Protein AF-A0A8H6SD64-F1 (afdb_monomer_lite)

Secondary structure (DSSP, 8-state):
--TTHHHHHHHHHHHHHHHHHHHHHHHHHHHHHHHHHHHHHHHHHS--------PPTT--SS-----PPP--------SSS-SS-TTHHHHHHHTSGGGGEEEETTTTEEEE-HHHHHHHHHHHHHHHHHHHHTT--TTHHHHHHHHHHHHHHHHHHHHHHHTT-

Radius of gyration: 31.22 Å; chains: 1; bounding box: 67×94×55 Å

Foldseek 3Di:
DPPPPVVVVVVVVVVVVVVVVVVVVVVVVVVVVVVVVVVVVCCVVCVPDPPPPPDDVPDDPDPCPDDDDDDDDDDDDDPACDLDDPCNVVRLVVQCPVLQWAFDDPVRDTDHDLSSLLSVLVNLLSVVVVVVVVVHCPSVVVNVVSVVSCVVPVVVVVVVVVPPD

Structure (mmCIF, N/CA/C/O backbone):
data_AF-A0A8H6SD64-F1
#
_entry.id   AF-A0A8H6SD64-F1
#
loop_
_atom_site.group_PDB
_atom_site.id
_atom_site.type_symbol
_atom_site.label_atom_id
_atom_site.label_alt_id
_atom_site.label_comp_id
_atom_site.label_asym_id
_atom_site.label_entity_id
_atom_site.label_seq_id
_atom_site.pdbx_PDB_ins_code
_atom_site.Cartn_x
_atom_site.Cartn_y
_atom_site.Cartn_z
_atom_site.occupancy
_atom_site.B_iso_or_equiv
_atom_site.auth_seq_id
_atom_site.auth_comp_id
_atom_site.auth_asym_id
_atom_site.auth_atom_id
_atom_site.pdbx_PDB_model_num
ATOM 1 N N . MET A 1 1 ? 40.231 67.569 25.739 1.00 47.50 1 MET A N 1
ATOM 2 C CA . MET A 1 1 ? 40.214 66.103 25.949 1.00 47.50 1 MET A CA 1
ATOM 3 C C . MET A 1 1 ? 38.800 65.666 26.358 1.00 47.50 1 MET A C 1
ATOM 5 O O . MET A 1 1 ? 38.500 65.758 27.538 1.00 47.50 1 MET A O 1
ATOM 9 N N . PRO A 1 2 ? 37.907 65.263 25.429 1.00 52.72 2 PRO A N 1
ATOM 10 C CA . PRO A 1 2 ? 36.519 64.890 25.757 1.00 52.72 2 PRO A CA 1
ATOM 11 C C . PRO A 1 2 ? 36.220 63.371 25.746 1.00 52.72 2 PRO A C 1
ATOM 13 O O . PRO A 1 2 ? 35.087 62.968 25.962 1.00 52.72 2 PRO A O 1
ATOM 16 N N . ALA A 1 3 ? 37.211 62.498 25.531 1.00 54.84 3 ALA A N 1
ATOM 17 C CA . ALA A 1 3 ? 36.974 61.083 25.200 1.00 54.84 3 ALA A CA 1
ATOM 18 C C . ALA A 1 3 ? 36.626 60.130 26.375 1.00 54.84 3 ALA A C 1
ATOM 20 O O . ALA A 1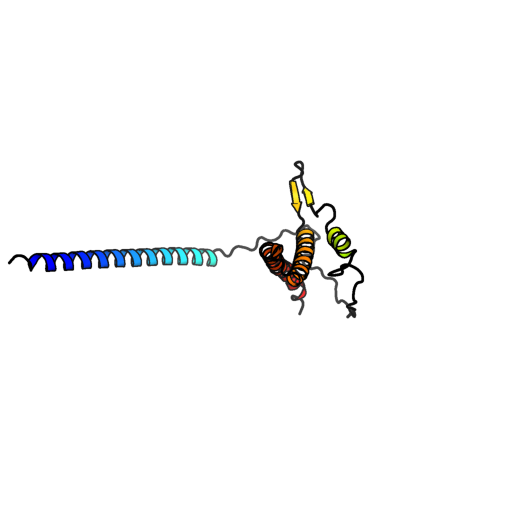 3 ? 36.415 58.940 26.136 1.00 54.84 3 ALA A O 1
ATOM 21 N N . SER A 1 4 ? 36.592 60.587 27.636 1.00 55.34 4 SER A N 1
ATOM 22 C CA . SER A 1 4 ? 36.390 59.695 28.799 1.00 55.34 4 SER A CA 1
ATOM 23 C C . SER A 1 4 ? 34.939 59.585 29.285 1.00 55.34 4 SER A C 1
ATOM 25 O O . SER A 1 4 ? 34.584 58.575 29.891 1.00 55.34 4 SER A O 1
ATOM 27 N N . VAL A 1 5 ? 34.080 60.568 28.997 1.00 56.81 5 VAL A N 1
ATOM 28 C CA . VAL A 1 5 ? 32.695 60.603 29.509 1.00 56.81 5 VAL A CA 1
ATOM 29 C C . VAL A 1 5 ? 31.759 59.695 28.697 1.00 56.81 5 VAL A C 1
ATOM 31 O O . VAL A 1 5 ? 30.884 59.039 29.266 1.00 56.81 5 VAL A O 1
ATOM 34 N N . ASP A 1 6 ? 31.993 59.556 27.390 1.00 54.38 6 ASP A N 1
ATOM 35 C CA . ASP A 1 6 ? 31.153 58.728 26.512 1.00 54.38 6 ASP A CA 1
ATOM 36 C C . ASP A 1 6 ? 31.301 57.222 26.780 1.00 54.38 6 ASP A C 1
ATOM 38 O O . ASP A 1 6 ? 30.342 56.456 26.654 1.00 54.38 6 ASP A O 1
ATOM 42 N N . ARG A 1 7 ? 32.482 56.785 27.240 1.00 54.72 7 ARG A N 1
ATOM 43 C CA . ARG A 1 7 ? 32.776 55.363 27.479 1.00 54.72 7 ARG A CA 1
ATOM 44 C C . ARG A 1 7 ? 32.008 54.797 28.686 1.00 54.72 7 ARG A C 1
ATOM 46 O O . ARG A 1 7 ? 31.555 53.656 28.638 1.00 54.72 7 ARG A O 1
ATOM 53 N N . VAL A 1 8 ? 31.777 55.608 29.724 1.00 55.88 8 VAL A N 1
ATOM 54 C CA . VAL A 1 8 ? 30.999 55.215 30.920 1.00 55.88 8 VAL A CA 1
ATOM 55 C C . VAL A 1 8 ? 29.496 55.156 30.616 1.00 55.88 8 VAL A C 1
ATOM 57 O O . VAL A 1 8 ? 28.781 54.277 31.105 1.00 55.88 8 VAL A O 1
ATOM 60 N N . ARG A 1 9 ? 28.997 56.049 29.750 1.00 53.31 9 ARG A N 1
ATOM 61 C CA . ARG A 1 9 ? 27.576 56.092 29.378 1.00 53.31 9 ARG A CA 1
ATOM 62 C C . ARG A 1 9 ? 27.169 54.901 28.497 1.00 53.31 9 ARG A C 1
ATOM 64 O O . ARG A 1 9 ? 26.084 54.363 28.707 1.00 53.31 9 ARG A O 1
ATOM 71 N N . LEU A 1 10 ? 28.055 54.418 27.619 1.00 53.81 10 LEU A N 1
ATOM 72 C CA . LEU A 1 10 ? 27.849 53.217 26.786 1.00 53.81 10 LEU A CA 1
ATOM 73 C C . LEU A 1 10 ? 27.855 51.891 27.580 1.00 53.81 10 LEU A C 1
ATOM 75 O O . LEU A 1 10 ? 27.117 50.964 27.241 1.00 53.81 10 LEU A O 1
ATOM 79 N N . GLN A 1 11 ? 28.639 51.786 28.660 1.00 54.97 11 GLN A N 1
ATOM 80 C CA . GLN A 1 11 ? 28.662 50.578 29.504 1.00 54.97 11 GLN A CA 1
ATOM 81 C C . GLN A 1 11 ? 27.399 50.425 30.371 1.00 54.97 11 GLN A C 1
ATOM 83 O O . GLN A 1 11 ? 26.927 49.312 30.591 1.00 54.97 11 GLN A O 1
ATOM 88 N N . SER A 1 12 ? 26.800 51.529 30.832 1.00 55.88 12 SER A N 1
ATOM 89 C CA . SER A 1 12 ? 25.576 51.469 31.652 1.00 55.88 12 SER A CA 1
ATOM 90 C C . SER A 1 12 ? 24.300 51.182 30.849 1.00 55.88 12 SER A C 1
ATOM 92 O O . SER A 1 12 ? 23.362 50.583 31.375 1.00 55.88 12 SER A O 1
ATOM 94 N N . THR A 1 13 ? 24.249 51.577 29.575 1.00 56.44 13 THR A N 1
ATOM 95 C CA . THR A 1 13 ? 23.102 51.318 28.695 1.00 56.44 13 THR A CA 1
ATOM 96 C C . THR A 1 13 ? 23.093 49.869 28.216 1.00 56.44 13 THR A C 1
ATOM 98 O O . THR A 1 13 ? 22.069 49.203 28.334 1.00 56.44 13 THR A O 1
ATOM 101 N N . THR A 1 14 ? 24.236 49.332 27.784 1.00 57.72 14 THR A N 1
ATOM 102 C CA . THR A 1 14 ? 24.376 47.926 27.356 1.00 57.72 14 THR A CA 1
ATOM 103 C C . THR A 1 14 ? 24.046 46.925 28.469 1.00 57.72 14 THR A C 1
ATOM 105 O O . THR A 1 14 ? 23.301 45.976 28.230 1.00 57.72 14 THR A O 1
ATOM 108 N N . ALA A 1 15 ? 24.481 47.176 29.709 1.00 57.41 15 ALA A N 1
ATOM 109 C CA . ALA A 1 15 ? 24.131 46.342 30.864 1.00 57.41 15 ALA A CA 1
ATOM 110 C C . ALA A 1 15 ? 22.620 46.345 31.185 1.00 57.41 15 ALA A C 1
ATOM 112 O O . ALA A 1 15 ? 22.059 45.319 31.570 1.00 57.41 15 ALA A O 1
ATOM 113 N N . ARG A 1 16 ? 21.931 47.478 30.983 1.00 58.62 16 ARG A N 1
ATOM 114 C CA . ARG A 1 16 ? 20.470 47.578 31.160 1.00 58.62 16 ARG A CA 1
ATOM 115 C C . ARG A 1 16 ? 19.696 46.827 30.071 1.00 58.62 16 ARG A C 1
ATOM 117 O O . ARG A 1 16 ? 18.690 46.197 30.385 1.00 58.62 16 ARG A O 1
ATOM 124 N N . PHE A 1 17 ? 20.178 46.831 28.826 1.00 58.16 17 PHE A N 1
ATOM 125 C CA . PHE A 1 17 ? 19.566 46.068 27.729 1.00 58.16 17 PHE A CA 1
ATOM 126 C C . PHE A 1 17 ? 19.735 44.552 27.894 1.00 58.16 17 PHE A C 1
ATOM 128 O O . PHE A 1 17 ? 18.777 43.809 27.685 1.00 58.16 17 PHE A O 1
ATOM 135 N N . ILE A 1 18 ? 20.912 44.091 28.329 1.00 60.50 18 ILE A N 1
ATOM 136 C CA . ILE A 1 18 ? 21.174 42.663 28.575 1.00 60.50 18 ILE A CA 1
ATOM 137 C C . ILE A 1 18 ? 20.299 42.147 29.727 1.00 60.50 18 ILE A C 1
ATOM 139 O O . ILE A 1 18 ? 19.640 41.121 29.579 1.00 60.50 18 ILE A O 1
ATOM 143 N N . ASN A 1 19 ? 20.197 42.893 30.833 1.00 60.22 19 ASN A N 1
ATOM 144 C CA . ASN A 1 19 ? 19.330 42.518 31.955 1.00 60.22 19 ASN A CA 1
ATOM 145 C C . ASN A 1 19 ? 17.839 42.501 31.572 1.00 60.22 19 ASN A C 1
ATOM 147 O O . ASN A 1 19 ? 17.109 41.617 32.012 1.00 60.22 19 ASN A O 1
ATOM 151 N N . GLY A 1 20 ? 17.386 43.427 30.718 1.00 63.09 20 GLY A N 1
ATOM 152 C CA . GLY A 1 20 ? 16.010 43.434 30.211 1.00 63.09 20 GLY A CA 1
ATOM 153 C C . GLY A 1 20 ? 15.684 42.232 29.316 1.00 63.09 20 GLY A C 1
ATOM 154 O O . GLY A 1 20 ? 14.626 41.622 29.463 1.00 63.09 20 GLY A O 1
ATOM 155 N N . PHE A 1 21 ? 16.606 41.845 28.429 1.00 67.62 21 PHE A N 1
ATOM 156 C CA . PHE A 1 21 ? 16.430 40.687 27.548 1.00 67.62 21 PHE A CA 1
ATOM 157 C C . PHE A 1 21 ? 16.426 39.363 28.325 1.00 67.62 21 PHE A C 1
ATOM 159 O O . PHE A 1 21 ? 15.592 38.496 28.070 1.00 67.62 21 PHE A O 1
ATOM 166 N N . VAL A 1 22 ? 17.312 39.235 29.317 1.00 69.62 22 VAL A N 1
ATOM 167 C CA . VAL A 1 22 ? 17.401 38.055 30.188 1.00 69.62 22 VAL A CA 1
ATOM 168 C C . VAL A 1 22 ? 16.139 37.901 31.047 1.00 69.62 22 VAL A C 1
ATOM 170 O O . VAL A 1 22 ? 15.585 36.810 31.130 1.00 69.62 22 VAL A O 1
ATOM 173 N N . LEU A 1 23 ? 15.610 38.982 31.627 1.00 73.62 23 LEU A N 1
ATOM 174 C CA . LEU A 1 23 ? 14.354 38.923 32.390 1.00 73.62 23 LEU A CA 1
ATOM 175 C C . LEU A 1 23 ? 13.150 38.538 31.513 1.00 73.62 23 LEU A C 1
ATOM 177 O O . LEU A 1 23 ? 12.278 37.791 31.956 1.00 73.62 23 LEU A O 1
ATOM 181 N N . CYS A 1 24 ? 13.114 39.002 30.262 1.00 77.81 24 CYS A N 1
ATOM 182 C CA . CYS A 1 24 ? 12.043 38.674 29.323 1.00 77.81 24 CYS A CA 1
ATOM 183 C C . CYS A 1 24 ? 12.085 37.201 28.881 1.00 77.81 24 CYS A C 1
ATOM 185 O O . CYS A 1 24 ? 11.047 36.538 28.849 1.00 77.81 24 CYS A O 1
ATOM 187 N N . SER A 1 25 ? 13.276 36.659 28.608 1.00 79.50 25 SER A N 1
ATOM 188 C CA . SER A 1 25 ? 13.432 35.253 28.225 1.00 79.50 25 SER A CA 1
ATOM 189 C C . SER A 1 25 ? 13.107 34.300 29.378 1.00 79.50 25 SER A C 1
ATOM 191 O O . SER A 1 25 ? 12.382 33.327 29.166 1.00 79.50 25 SER A O 1
ATOM 193 N N . PHE A 1 26 ? 13.535 34.609 30.608 1.00 84.25 26 PHE A N 1
ATOM 194 C CA . PHE A 1 26 ? 13.129 33.845 31.793 1.00 84.25 26 PHE A CA 1
ATOM 195 C C . PHE A 1 26 ? 11.614 33.909 32.022 1.00 84.25 26 PHE A C 1
ATOM 197 O O . PHE A 1 26 ? 11.001 32.880 32.306 1.00 84.25 26 PHE A O 1
ATOM 204 N N . GLY A 1 27 ? 10.992 35.076 31.824 1.00 86.69 27 GLY A N 1
ATOM 205 C CA . GLY A 1 27 ? 9.536 35.222 31.888 1.00 86.69 27 GLY A CA 1
ATOM 206 C C . GLY A 1 27 ? 8.807 34.323 30.885 1.00 86.69 27 GLY A C 1
ATOM 207 O O . GLY A 1 27 ? 7.871 33.616 31.256 1.00 86.69 27 GLY A O 1
ATOM 208 N N . LEU A 1 28 ? 9.271 34.279 29.633 1.00 88.56 28 LEU A N 1
ATOM 209 C CA . LEU A 1 28 ? 8.676 33.444 28.586 1.00 88.56 28 LEU A CA 1
ATOM 210 C C . LEU A 1 28 ? 8.823 31.943 28.881 1.00 88.56 28 LEU A C 1
ATOM 212 O O . LEU A 1 28 ? 7.861 31.193 28.729 1.00 88.56 28 LEU A O 1
ATOM 216 N N . VAL A 1 29 ? 9.991 31.499 29.357 1.00 90.50 29 VAL A N 1
ATOM 217 C CA . VAL A 1 29 ? 10.219 30.090 29.725 1.00 90.50 29 VAL A CA 1
ATOM 218 C C . VAL A 1 29 ? 9.313 29.662 30.883 1.00 90.50 29 VAL A C 1
ATOM 220 O O . VAL A 1 29 ? 8.738 28.575 30.833 1.00 90.50 29 VAL A O 1
ATOM 223 N N . ILE A 1 30 ? 9.124 30.521 31.890 1.00 91.69 30 ILE A N 1
ATOM 224 C CA . ILE A 1 30 ? 8.221 30.241 33.016 1.00 91.69 30 ILE A CA 1
ATOM 225 C C . ILE A 1 30 ? 6.773 30.123 32.528 1.00 91.69 30 ILE A C 1
ATOM 227 O O . ILE A 1 30 ? 6.087 29.167 32.885 1.00 91.69 30 ILE A O 1
ATOM 231 N N . VAL A 1 31 ? 6.312 31.034 31.665 1.00 93.06 31 VAL A N 1
ATOM 232 C CA . VAL A 1 31 ? 4.952 30.978 31.102 1.00 93.06 31 VAL A CA 1
ATOM 233 C C . VAL A 1 31 ? 4.736 29.691 30.303 1.00 93.06 31 VAL A C 1
ATOM 235 O O . VAL A 1 31 ? 3.734 29.007 30.506 1.00 93.06 31 VAL A O 1
ATOM 238 N N . LEU A 1 32 ? 5.687 29.307 29.447 1.00 93.94 32 LEU A N 1
ATOM 239 C CA . LEU A 1 32 ? 5.598 28.061 28.682 1.00 93.94 32 LEU A CA 1
ATOM 240 C C . LEU A 1 32 ? 5.603 26.820 29.589 1.00 93.94 32 LEU A C 1
ATOM 242 O O . LEU A 1 32 ? 4.843 25.884 29.342 1.00 93.94 32 LEU A O 1
ATOM 246 N N . ALA A 1 33 ? 6.390 26.819 30.668 1.00 93.38 33 ALA A N 1
ATOM 247 C CA . ALA A 1 33 ? 6.407 25.727 31.642 1.00 93.38 33 ALA A CA 1
ATOM 248 C C . ALA A 1 33 ? 5.069 25.592 32.395 1.00 93.38 33 ALA A C 1
ATOM 250 O O . ALA A 1 33 ? 4.597 24.475 32.626 1.00 93.38 33 ALA A O 1
ATOM 251 N N . LEU A 1 34 ? 4.417 26.711 32.728 1.00 94.19 34 LEU A N 1
ATOM 252 C CA . LEU A 1 34 ? 3.086 26.720 33.348 1.00 94.19 34 LEU A CA 1
ATOM 253 C C . LEU A 1 34 ? 1.997 26.229 32.378 1.00 94.19 34 LEU A C 1
ATOM 255 O O . LEU A 1 34 ? 1.128 25.439 32.750 1.00 94.19 34 LEU A O 1
ATOM 259 N N . ILE A 1 35 ? 2.068 26.623 31.106 1.00 93.81 35 ILE A N 1
ATOM 260 C CA . ILE A 1 35 ? 1.150 26.122 30.070 1.00 93.81 35 ILE A CA 1
ATOM 261 C C . ILE A 1 35 ? 1.343 24.612 29.875 1.00 93.81 35 ILE A C 1
ATOM 263 O O . ILE A 1 35 ? 0.379 23.852 29.841 1.00 93.81 35 ILE A O 1
ATOM 267 N N . GLN A 1 36 ? 2.586 24.137 29.810 1.00 89.44 36 GLN A N 1
ATOM 268 C CA . GLN A 1 36 ? 2.843 22.714 29.606 1.00 89.44 36 GLN A CA 1
ATOM 269 C C . GLN A 1 36 ? 2.409 21.866 30.810 1.00 89.44 36 GLN A C 1
ATOM 271 O O . GLN A 1 36 ? 1.854 20.781 30.631 1.00 89.44 36 GLN A O 1
ATOM 276 N N . THR A 1 37 ? 2.624 22.352 32.035 1.00 92.25 37 THR A N 1
ATOM 277 C CA . THR A 1 37 ? 2.178 21.654 33.251 1.00 92.25 37 THR A CA 1
ATOM 278 C C . THR A 1 37 ? 0.658 21.611 33.359 1.00 92.25 37 THR A C 1
ATOM 280 O O . THR A 1 37 ? 0.126 20.554 33.685 1.00 92.25 37 THR A O 1
ATOM 283 N N . THR A 1 38 ? -0.057 22.684 33.007 1.00 88.44 38 THR A N 1
ATOM 284 C CA . THR A 1 38 ? -1.533 22.684 32.982 1.00 88.44 38 THR A CA 1
ATOM 285 C C . THR A 1 38 ? -2.102 21.745 31.918 1.00 88.44 38 THR A C 1
ATOM 287 O O . THR A 1 38 ? -3.018 20.982 32.218 1.00 88.44 38 THR A O 1
ATOM 290 N N . ILE A 1 39 ? -1.522 21.706 30.712 1.00 88.19 39 ILE A N 1
ATOM 291 C CA . ILE A 1 39 ? -1.910 20.744 29.665 1.00 88.19 39 ILE A CA 1
ATOM 292 C C . ILE A 1 39 ? -1.669 19.303 30.130 1.00 88.19 39 ILE A C 1
ATOM 294 O O . ILE A 1 39 ? -2.531 18.440 29.960 1.00 88.19 39 ILE A O 1
ATOM 298 N N . ASN A 1 40 ? -0.508 19.031 30.730 1.00 87.62 40 ASN A N 1
ATOM 299 C CA . ASN A 1 40 ? -0.176 17.698 31.226 1.00 87.62 40 ASN A CA 1
ATOM 300 C C . ASN A 1 40 ? -1.110 17.283 32.369 1.00 87.62 40 ASN A C 1
ATOM 302 O O . ASN A 1 40 ? -1.635 16.174 32.346 1.00 87.62 40 ASN A O 1
ATOM 306 N N . LEU A 1 41 ? -1.372 18.175 33.328 1.00 88.56 41 LEU A N 1
ATOM 307 C CA . LEU A 1 41 ? -2.294 17.916 34.432 1.00 88.56 41 LEU A CA 1
ATOM 308 C C . LEU A 1 41 ? -3.723 17.689 33.925 1.00 88.56 41 LEU A C 1
ATOM 310 O O . LEU A 1 41 ? -4.388 16.770 34.389 1.00 88.56 41 LEU A O 1
ATOM 314 N N . GLY A 1 42 ? -4.167 18.443 32.917 1.00 85.75 42 GLY A N 1
ATOM 315 C CA . GLY A 1 42 ? -5.451 18.218 32.251 1.00 85.75 42 GLY A CA 1
ATOM 316 C C . GLY A 1 42 ? -5.559 16.822 31.632 1.00 85.75 42 GLY A C 1
ATOM 317 O O . GLY A 1 42 ? -6.595 16.182 31.765 1.00 85.75 42 GLY A O 1
ATOM 318 N N . ARG A 1 43 ? -4.478 16.303 31.036 1.00 84.19 43 ARG A N 1
ATOM 319 C CA . ARG A 1 43 ? -4.428 14.920 30.522 1.00 84.19 43 ARG A CA 1
ATOM 320 C C . ARG A 1 43 ? -4.435 13.864 31.630 1.00 84.19 43 ARG A C 1
ATOM 322 O O . ARG A 1 43 ? -4.992 12.793 31.419 1.00 84.19 43 ARG A O 1
ATOM 329 N N . TYR A 1 44 ? -3.832 14.151 32.787 1.00 83.31 44 TYR A N 1
ATOM 330 C CA . TYR A 1 44 ? -3.860 13.251 33.948 1.00 83.31 44 TYR A CA 1
ATOM 331 C C . TYR A 1 44 ? -5.230 13.218 34.634 1.00 83.31 44 TYR A C 1
ATOM 333 O O . TYR A 1 44 ? -5.676 12.152 35.045 1.00 83.31 44 TYR A O 1
ATOM 341 N N . LEU A 1 45 ? -5.891 14.372 34.763 1.00 84.12 45 LEU A N 1
ATOM 342 C CA . LEU A 1 45 ? -7.196 14.492 35.422 1.00 84.12 45 LEU A CA 1
ATOM 343 C C . LEU A 1 45 ? -8.356 14.076 34.510 1.00 84.12 45 LEU A C 1
ATOM 345 O O . LEU A 1 45 ? -9.352 13.536 34.984 1.00 84.12 45 LEU A O 1
ATOM 349 N N . HIS A 1 46 ? -8.216 14.298 33.203 1.00 75.25 46 HIS A N 1
ATOM 350 C CA . HIS A 1 46 ? -9.152 13.849 32.181 1.00 75.25 46 HIS A CA 1
ATOM 351 C C . HIS A 1 46 ? -8.434 12.913 31.209 1.00 75.25 46 HIS A C 1
ATOM 353 O O . HIS A 1 46 ? -8.129 13.314 30.079 1.00 75.25 46 HIS A O 1
ATOM 359 N N . PRO A 1 47 ? -8.154 11.660 31.619 1.00 74.00 47 PRO A N 1
ATOM 360 C CA . PRO A 1 47 ? -7.784 10.648 30.648 1.00 74.00 47 PRO A CA 1
ATOM 361 C C . PRO A 1 47 ? -8.904 10.597 29.609 1.00 74.00 47 PRO A C 1
ATOM 363 O O . PRO A 1 47 ? -10.082 10.528 29.969 1.00 74.00 47 PRO A O 1
ATOM 366 N N . ALA A 1 48 ? -8.548 10.690 28.325 1.00 69.31 48 ALA A N 1
ATOM 367 C CA . ALA A 1 48 ? -9.507 10.486 27.253 1.00 69.31 48 ALA A CA 1
ATOM 368 C C . ALA A 1 48 ? -10.158 9.126 27.502 1.00 69.31 48 ALA A C 1
ATOM 370 O O . ALA A 1 48 ? -9.488 8.094 27.424 1.00 69.31 48 ALA A O 1
ATOM 371 N N . THR A 1 49 ? -11.436 9.126 27.881 1.00 68.31 49 THR A N 1
ATOM 372 C CA . THR A 1 49 ? -12.168 7.880 28.035 1.00 68.31 49 THR A CA 1
ATOM 373 C C . THR A 1 49 ? -12.126 7.206 26.669 1.00 68.31 49 THR A C 1
ATOM 375 O O . THR A 1 49 ? -12.490 7.844 25.673 1.00 68.31 49 THR A O 1
ATOM 378 N N . PRO A 1 50 ? -11.612 5.966 26.562 1.00 63.09 50 PRO A N 1
ATOM 379 C CA . PRO A 1 50 ? -11.668 5.256 25.300 1.00 63.09 50 PRO A CA 1
ATOM 380 C C . PRO A 1 50 ? -13.133 5.242 24.889 1.00 63.09 50 PRO A C 1
ATOM 382 O O . PRO A 1 50 ? -14.001 4.814 25.654 1.00 63.09 50 PRO A O 1
ATOM 385 N N . ARG A 1 51 ? -13.422 5.820 23.720 1.00 62.31 51 ARG A N 1
ATOM 386 C CA . ARG A 1 51 ? -14.777 5.867 23.185 1.00 62.31 51 ARG A CA 1
ATOM 387 C C . ARG A 1 51 ? -15.222 4.417 23.091 1.00 62.31 51 ARG A C 1
ATOM 389 O O . ARG A 1 51 ? -14.642 3.664 22.313 1.00 62.31 51 ARG A O 1
ATOM 396 N N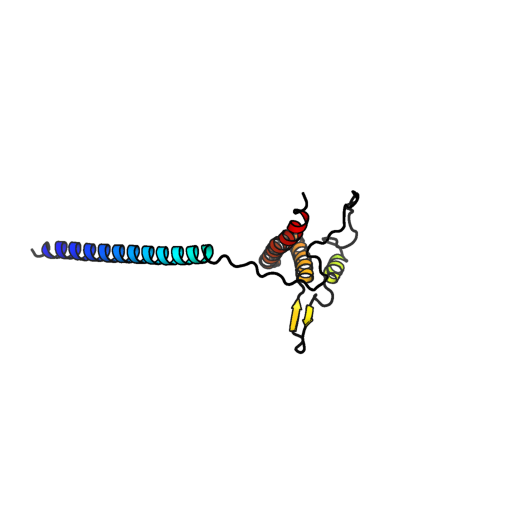 . ALA A 1 52 ? -16.175 4.021 23.931 1.00 61.22 52 ALA A N 1
ATOM 397 C CA . ALA A 1 52 ? -16.705 2.671 23.902 1.00 61.22 52 ALA A CA 1
ATOM 398 C C . ALA A 1 52 ? -17.201 2.423 22.476 1.00 61.22 52 ALA A C 1
ATOM 400 O O . ALA A 1 52 ? -18.119 3.099 22.006 1.00 61.22 52 ALA A O 1
ATOM 401 N N . VAL A 1 53 ? -16.519 1.534 21.752 1.00 64.69 53 VAL A N 1
ATOM 402 C CA . VAL A 1 53 ? -16.956 1.116 20.425 1.00 64.69 53 VAL A CA 1
ATOM 403 C C . VAL A 1 53 ? -18.256 0.367 20.653 1.00 64.69 53 VAL A C 1
ATOM 405 O O . VAL A 1 53 ? -18.271 -0.721 21.224 1.00 64.69 53 VAL A O 1
ATOM 408 N N . GLN A 1 54 ? -19.363 1.001 20.285 1.00 67.88 54 GLN A N 1
ATOM 409 C CA . GLN A 1 54 ? -20.681 0.410 20.419 1.00 67.88 54 GLN A CA 1
ATOM 410 C C . GLN A 1 54 ? -20.834 -0.617 19.295 1.00 67.88 54 GLN A C 1
ATOM 412 O O . GLN A 1 54 ? -21.125 -0.272 18.152 1.00 67.88 54 GLN A O 1
ATOM 417 N N . LEU A 1 55 ? -20.530 -1.874 19.610 1.00 70.19 55 LEU A N 1
ATOM 418 C CA . LEU A 1 55 ? -20.705 -2.994 18.692 1.00 70.19 55 LEU A CA 1
ATOM 419 C C . LEU A 1 55 ? -22.200 -3.257 18.484 1.00 70.19 55 LEU A C 1
ATOM 421 O O . LEU A 1 55 ? -23.001 -3.083 19.407 1.00 70.19 55 LEU A O 1
ATOM 425 N N . TYR A 1 56 ? -22.585 -3.678 17.277 1.00 74.69 56 TYR A N 1
ATOM 426 C CA . TYR A 1 56 ? -23.965 -4.089 17.020 1.00 74.69 56 TYR A CA 1
ATOM 427 C C . TYR A 1 56 ? -24.334 -5.273 17.930 1.00 74.69 56 TYR A C 1
ATOM 429 O O . TYR A 1 56 ? -23.485 -6.143 18.163 1.00 74.69 56 TYR A O 1
ATOM 437 N N . PRO A 1 57 ? -25.582 -5.350 18.428 1.00 78.12 57 PRO A N 1
ATOM 438 C CA . PRO A 1 57 ? -26.048 -6.501 19.196 1.00 78.12 57 PRO A CA 1
ATOM 439 C C . PRO A 1 57 ? -25.797 -7.801 18.415 1.00 78.12 57 PRO A C 1
ATOM 441 O O . PRO A 1 57 ? -26.230 -7.920 17.273 1.00 78.12 57 PRO A O 1
ATOM 444 N N . GLY A 1 58 ? -25.071 -8.752 19.012 1.00 71.44 58 GLY A N 1
ATOM 445 C CA . GLY A 1 58 ? -24.678 -10.013 18.364 1.00 71.44 58 GLY A CA 1
ATOM 446 C C . GLY A 1 58 ? -23.291 -10.015 17.707 1.00 71.44 58 GLY A C 1
ATOM 447 O O . GLY A 1 58 ? -22.855 -11.057 17.228 1.00 71.44 58 GLY A O 1
ATOM 448 N N . THR A 1 59 ? -22.567 -8.892 17.721 1.00 69.31 59 THR A N 1
ATOM 449 C CA . THR A 1 59 ? -21.162 -8.850 17.282 1.00 69.31 59 THR A CA 1
ATOM 450 C C . THR A 1 59 ? -20.261 -9.139 18.477 1.00 69.31 59 THR A C 1
ATOM 452 O O . THR A 1 59 ? -20.211 -8.348 19.419 1.00 69.31 59 THR A O 1
ATOM 455 N N . SER A 1 60 ? -19.548 -10.265 18.457 1.00 68.31 60 SER A N 1
ATOM 456 C CA . SER A 1 60 ? -18.498 -10.515 19.444 1.00 68.31 60 SER A CA 1
ATOM 457 C C . SER A 1 60 ? -17.281 -9.639 19.115 1.00 68.31 60 SER A C 1
ATOM 459 O O . SER A 1 60 ? -16.829 -9.668 17.969 1.00 68.31 60 SER A O 1
ATOM 461 N N . PRO A 1 61 ? -16.717 -8.880 20.077 1.00 69.38 61 PRO A N 1
ATOM 462 C CA . PRO A 1 61 ? -15.425 -8.211 19.891 1.00 69.38 61 PRO A CA 1
ATOM 463 C C . PRO A 1 61 ? -14.281 -9.208 19.687 1.00 69.38 61 PRO A C 1
ATOM 465 O O . PRO A 1 61 ? -13.225 -8.837 19.186 1.00 69.38 61 PRO A O 1
ATOM 468 N N . VAL A 1 62 ? -14.483 -10.455 20.114 1.00 68.06 62 VAL A N 1
ATOM 469 C CA . VAL A 1 62 ? -13.489 -11.520 20.073 1.00 68.06 62 VAL A CA 1
ATOM 470 C C . VAL A 1 62 ? -13.938 -12.559 19.058 1.00 68.06 62 VAL A C 1
ATOM 472 O O . VAL A 1 62 ? -15.007 -13.161 19.194 1.00 68.06 62 VAL A O 1
ATOM 475 N N . TRP A 1 63 ? -13.116 -12.763 18.035 1.00 68.31 63 TRP A N 1
ATOM 476 C CA . TRP A 1 63 ? -13.295 -13.839 17.070 1.00 68.31 63 TRP A CA 1
ATOM 477 C C . TRP A 1 63 ? -12.784 -15.152 17.682 1.00 68.31 63 TRP A C 1
ATOM 479 O O . TRP A 1 63 ? -11.650 -15.564 17.443 1.00 68.31 63 TRP A O 1
ATOM 489 N N . ASP A 1 64 ? -13.600 -15.774 18.537 1.00 73.19 64 ASP A N 1
ATOM 490 C CA . ASP A 1 64 ? -13.274 -17.060 19.158 1.00 73.19 64 ASP A CA 1
ATOM 491 C C . ASP A 1 64 ? -13.557 -18.207 18.177 1.00 73.19 64 ASP A C 1
ATOM 493 O O . ASP A 1 64 ? -14.692 -18.650 18.003 1.00 73.19 64 ASP A O 1
ATOM 497 N N . ILE A 1 65 ? -12.505 -18.654 17.496 1.00 74.62 65 ILE A N 1
ATOM 498 C CA . ILE A 1 65 ? -12.521 -19.819 16.596 1.00 74.62 65 ILE A CA 1
ATOM 499 C C . ILE A 1 65 ? -12.163 -21.124 17.309 1.00 74.62 65 ILE A C 1
ATOM 501 O O . ILE A 1 65 ? -11.973 -22.151 16.656 1.00 74.62 65 ILE A O 1
ATOM 505 N N . GLY A 1 66 ? -12.097 -21.103 18.643 1.00 84.56 66 GLY A N 1
ATOM 506 C CA . GLY A 1 66 ? -11.681 -22.238 19.447 1.00 84.56 66 GLY A CA 1
ATOM 507 C C . GLY A 1 66 ? -10.217 -22.624 19.224 1.00 84.56 66 GLY A C 1
ATOM 508 O O . GLY A 1 66 ? -9.427 -21.916 18.596 1.00 84.56 66 GLY A O 1
ATOM 509 N N . ALA A 1 67 ? -9.839 -23.782 19.765 1.00 83.25 67 ALA A N 1
ATOM 510 C CA . ALA A 1 67 ? -8.502 -24.331 19.586 1.00 83.25 67 ALA A CA 1
ATOM 511 C C . ALA A 1 67 ? -8.329 -24.837 18.147 1.00 83.25 67 ALA A C 1
ATOM 513 O O . ALA A 1 67 ? -8.889 -25.866 17.763 1.00 83.25 67 ALA A O 1
ATOM 514 N N . LEU A 1 68 ? -7.539 -24.114 17.354 1.00 82.12 68 LEU A N 1
ATOM 515 C CA . LEU A 1 68 ? -7.185 -24.543 16.009 1.00 82.12 68 LEU A CA 1
ATOM 516 C C . LEU A 1 68 ? -6.165 -25.694 16.068 1.00 82.12 68 LEU A C 1
ATOM 518 O O . LEU A 1 68 ? -5.187 -25.607 16.817 1.00 82.12 68 LEU A O 1
ATOM 522 N N . PRO A 1 69 ? -6.343 -26.761 15.272 1.00 87.25 69 PRO A N 1
ATOM 523 C CA . PRO A 1 69 ? -5.324 -27.789 15.132 1.00 87.25 69 PRO A CA 1
ATOM 524 C C . PRO A 1 69 ? -4.075 -27.211 14.459 1.00 87.25 69 PRO A C 1
ATOM 526 O O . PRO A 1 69 ? -4.156 -26.300 13.632 1.00 87.25 69 PRO A O 1
ATOM 529 N N . LEU A 1 70 ? -2.907 -27.765 14.788 1.00 85.31 70 LEU A N 1
ATOM 530 C CA . LEU A 1 70 ? -1.666 -27.375 14.132 1.00 85.31 70 LEU A CA 1
ATOM 531 C C . LEU A 1 70 ? -1.711 -27.830 12.667 1.00 85.31 70 LEU A C 1
ATOM 533 O O . LEU A 1 70 ? -1.807 -29.024 12.385 1.00 85.31 70 LEU A O 1
ATOM 537 N N . VAL A 1 71 ? -1.647 -26.875 11.744 1.00 85.25 71 VAL A N 1
ATOM 538 C CA . VAL A 1 71 ? -1.626 -27.131 10.301 1.00 85.25 71 VAL A CA 1
ATOM 539 C C . VAL A 1 71 ? -0.267 -26.747 9.730 1.00 85.25 71 VAL A C 1
ATOM 541 O O . VAL A 1 71 ? 0.321 -25.735 10.111 1.00 85.25 71 VAL A O 1
ATOM 544 N N . GLN A 1 72 ? 0.250 -27.563 8.814 1.00 85.44 72 GLN A N 1
ATOM 545 C CA . GLN A 1 72 ? 1.461 -27.231 8.075 1.00 85.44 72 GLN A CA 1
ATOM 546 C C . GLN A 1 72 ? 1.101 -26.255 6.951 1.00 85.44 72 GLN A C 1
ATOM 548 O O . GLN A 1 72 ? 0.325 -26.592 6.061 1.00 85.44 72 GLN A O 1
ATOM 553 N N . MET A 1 73 ? 1.674 -25.053 6.985 1.00 83.44 73 MET A N 1
ATOM 554 C CA . MET A 1 73 ? 1.578 -24.093 5.887 1.00 83.44 73 MET A CA 1
ATOM 555 C C . MET A 1 73 ? 2.739 -24.337 4.919 1.00 83.44 73 MET A C 1
ATOM 557 O O . MET A 1 73 ? 3.895 -24.110 5.284 1.00 83.44 73 MET A O 1
ATOM 561 N N . SER A 1 74 ? 2.454 -24.813 3.704 1.00 80.69 74 SER A N 1
ATOM 562 C CA . SER A 1 74 ? 3.448 -24.816 2.629 1.00 80.69 74 SER A CA 1
ATOM 563 C C . SER A 1 74 ? 3.561 -23.410 2.042 1.00 80.69 74 SER A C 1
ATOM 565 O O . SER A 1 74 ? 2.563 -22.745 1.768 1.00 80.69 74 SER A O 1
ATOM 567 N N . VAL A 1 75 ? 4.795 -22.934 1.895 1.00 81.81 75 VAL A N 1
ATOM 568 C CA . VAL A 1 75 ? 5.101 -21.729 1.124 1.00 81.81 75 VAL A CA 1
ATOM 569 C C . VAL A 1 75 ? 5.635 -22.221 -0.208 1.00 81.81 75 VAL A C 1
ATOM 571 O O . VAL A 1 75 ? 6.692 -22.848 -0.251 1.00 81.81 75 VAL A O 1
ATOM 574 N N . GLU A 1 76 ? 4.873 -21.989 -1.267 1.00 78.31 76 GLU A N 1
ATOM 575 C CA . GLU A 1 76 ? 5.219 -22.422 -2.618 1.00 78.31 76 GLU A CA 1
ATOM 576 C C . GLU A 1 76 ? 5.417 -21.211 -3.523 1.00 78.31 76 GLU A C 1
ATOM 578 O O . GLU A 1 76 ? 4.758 -20.178 -3.364 1.00 78.31 76 GLU A O 1
ATOM 583 N N . ASP A 1 77 ? 6.324 -21.354 -4.487 1.00 79.50 77 ASP A N 1
ATOM 584 C CA . ASP A 1 77 ? 6.517 -20.349 -5.520 1.00 79.50 77 ASP A CA 1
ATOM 585 C C . ASP A 1 77 ? 5.273 -20.299 -6.408 1.00 79.50 77 ASP A C 1
ATOM 587 O O . ASP A 1 77 ? 4.889 -21.263 -7.072 1.00 79.50 77 ASP A O 1
ATOM 591 N N . THR A 1 78 ? 4.620 -19.143 -6.412 1.00 80.94 78 THR A N 1
ATOM 592 C CA . THR A 1 78 ? 3.453 -18.900 -7.253 1.00 80.94 78 THR A CA 1
ATOM 593 C C . THR A 1 78 ? 3.893 -18.635 -8.688 1.00 80.94 78 THR A C 1
ATOM 595 O O . THR A 1 78 ? 4.802 -17.846 -8.933 1.00 80.94 78 THR A O 1
ATOM 598 N N . VAL A 1 79 ? 3.202 -19.238 -9.660 1.00 84.62 79 VAL A N 1
ATOM 599 C CA . VAL A 1 79 ? 3.330 -18.861 -11.080 1.00 84.62 79 VAL A CA 1
ATOM 600 C C . VAL A 1 79 ? 2.697 -17.495 -11.374 1.00 84.62 79 VAL A C 1
ATOM 602 O O . VAL A 1 79 ? 3.029 -16.863 -12.370 1.00 84.62 79 VAL A O 1
ATOM 605 N N . ASN A 1 80 ? 1.812 -17.021 -10.495 1.00 86.62 80 ASN A N 1
ATOM 606 C CA . ASN A 1 80 ? 1.130 -15.733 -10.591 1.00 86.62 80 ASN A CA 1
ATOM 607 C C . ASN A 1 80 ? 1.862 -14.643 -9.800 1.00 86.62 80 ASN A C 1
ATOM 609 O O . ASN A 1 80 ? 2.481 -14.932 -8.779 1.00 86.62 80 ASN A O 1
ATOM 613 N N . TYR A 1 81 ? 1.705 -13.388 -10.223 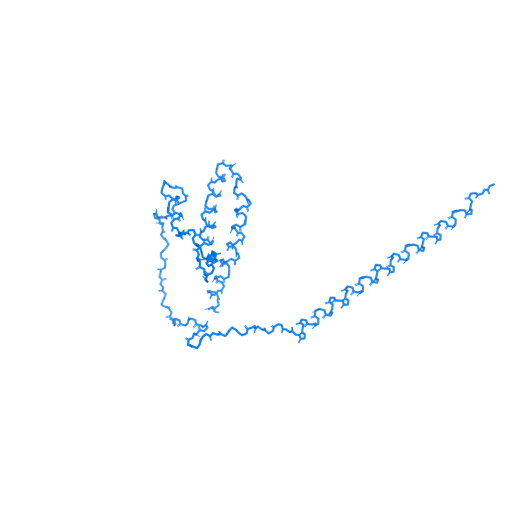1.00 87.94 81 TYR A N 1
ATOM 614 C CA . TYR A 1 81 ? 2.290 -12.199 -9.592 1.00 87.94 81 TYR A CA 1
ATOM 615 C C . TYR A 1 81 ? 3.820 -12.195 -9.587 1.00 87.94 81 TYR A C 1
ATOM 617 O O . TYR A 1 81 ? 4.454 -11.709 -8.650 1.00 87.94 81 TYR A O 1
ATOM 625 N N . GLN A 1 82 ? 4.418 -12.692 -10.672 1.00 90.50 82 GLN A N 1
ATOM 626 C CA . GLN A 1 82 ? 5.861 -12.609 -10.873 1.00 90.50 82 GLN A CA 1
ATOM 627 C C . GLN A 1 82 ? 6.352 -11.159 -10.780 1.00 90.50 82 GLN A C 1
ATOM 629 O O . GLN A 1 82 ? 5.634 -10.204 -11.094 1.00 90.50 82 GLN A O 1
ATOM 634 N N . LEU A 1 83 ? 7.607 -10.985 -10.360 1.00 88.69 83 LEU A N 1
ATOM 635 C CA . LEU A 1 83 ? 8.214 -9.656 -10.270 1.00 88.69 83 LEU A CA 1
ATOM 636 C C . LEU A 1 83 ? 8.387 -9.033 -11.657 1.00 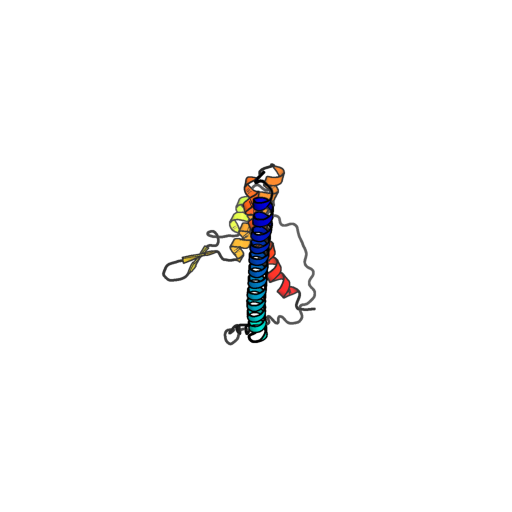88.69 83 LEU A C 1
ATOM 638 O O . LEU A 1 83 ? 8.032 -7.872 -11.847 1.00 88.69 83 LEU A O 1
ATOM 642 N N . ASN A 1 84 ? 8.927 -9.805 -12.601 1.00 87.75 84 ASN A N 1
ATOM 643 C CA . ASN A 1 84 ? 9.242 -9.379 -13.959 1.00 87.75 84 ASN A CA 1
ATOM 644 C C . ASN A 1 84 ? 8.918 -10.512 -14.941 1.00 87.75 84 ASN A C 1
ATOM 646 O O . ASN A 1 84 ? 9.743 -11.393 -15.163 1.00 87.75 84 ASN A O 1
ATOM 650 N N . ASP A 1 85 ? 7.707 -10.493 -15.482 1.00 88.19 85 ASP A N 1
ATOM 651 C CA . ASP A 1 85 ? 7.244 -11.398 -16.532 1.00 88.19 85 ASP A CA 1
ATOM 652 C C . ASP A 1 85 ? 6.339 -10.620 -17.499 1.00 88.19 85 ASP A C 1
ATOM 654 O O . ASP A 1 85 ? 5.782 -9.580 -17.144 1.00 88.19 85 ASP A O 1
ATOM 658 N N . SER A 1 86 ? 6.174 -11.134 -18.714 1.00 87.62 86 SER A N 1
ATOM 659 C CA . SER A 1 86 ? 5.321 -10.577 -19.768 1.00 87.62 86 SER A CA 1
ATOM 660 C C . SER A 1 86 ? 3.870 -10.345 -19.326 1.00 87.62 86 SER A C 1
ATOM 662 O O . SER A 1 86 ? 3.246 -9.377 -19.757 1.00 87.62 86 SER A O 1
ATOM 664 N N . LEU A 1 87 ? 3.344 -11.192 -18.434 1.00 90.69 87 LEU A N 1
ATOM 665 C CA . LEU A 1 87 ? 1.991 -11.075 -17.883 1.00 90.69 87 LEU A CA 1
ATOM 666 C C . LEU A 1 87 ? 1.941 -10.380 -16.516 1.00 90.69 87 LEU A C 1
ATOM 668 O O . LEU A 1 87 ? 0.844 -10.124 -16.014 1.00 90.69 87 LEU A O 1
ATOM 672 N N . ALA A 1 88 ? 3.091 -10.051 -15.917 1.00 90.44 88 ALA A N 1
ATOM 673 C CA . ALA A 1 88 ? 3.154 -9.522 -14.558 1.00 90.44 88 ALA A CA 1
ATOM 674 C C . ALA A 1 88 ? 2.310 -8.250 -14.419 1.00 90.44 88 ALA A C 1
ATOM 676 O O . ALA A 1 88 ? 1.448 -8.179 -13.549 1.00 90.44 88 ALA A O 1
ATOM 677 N N . ASP A 1 89 ? 2.481 -7.268 -15.304 1.00 91.06 89 ASP A N 1
ATOM 678 C CA . ASP A 1 89 ? 1.759 -5.995 -15.197 1.00 91.06 89 ASP A CA 1
ATOM 679 C C . ASP A 1 89 ? 0.234 -6.166 -15.264 1.00 91.06 89 ASP A C 1
ATOM 681 O O . ASP A 1 89 ? -0.492 -5.503 -14.521 1.00 91.06 89 ASP A O 1
ATOM 685 N N . ALA A 1 90 ? -0.256 -7.086 -16.100 1.00 92.06 90 ALA A N 1
ATOM 686 C CA . ALA A 1 90 ? -1.679 -7.397 -16.189 1.00 92.06 90 ALA A CA 1
ATOM 687 C C . ALA A 1 90 ? -2.188 -8.091 -14.915 1.00 92.06 90 ALA A C 1
ATOM 689 O O . ALA A 1 90 ? -3.246 -7.732 -14.391 1.00 92.06 90 ALA A O 1
ATOM 690 N N . GLN A 1 91 ? -1.418 -9.043 -14.379 1.00 92.50 91 GLN A N 1
ATOM 691 C CA . GLN A 1 91 ? -1.745 -9.722 -13.125 1.00 92.50 91 GLN A CA 1
ATOM 692 C C . GLN A 1 91 ? -1.785 -8.732 -11.957 1.00 92.50 91 GLN A C 1
ATOM 694 O O . GLN A 1 91 ? -2.788 -8.662 -11.249 1.00 92.50 91 GLN A O 1
ATOM 699 N N . TRP A 1 92 ? -0.757 -7.903 -11.787 1.00 92.75 92 TRP A N 1
ATOM 700 C CA . TRP A 1 92 ? -0.706 -6.895 -10.727 1.00 92.75 92 TRP A CA 1
ATOM 701 C C . TRP A 1 92 ? -1.820 -5.847 -10.859 1.00 92.75 92 TRP A C 1
ATOM 703 O O . TRP A 1 92 ? -2.426 -5.476 -9.855 1.00 92.75 92 TRP A O 1
ATOM 713 N N . ALA A 1 93 ? -2.173 -5.425 -12.079 1.00 90.88 93 ALA A N 1
ATOM 714 C CA . ALA A 1 93 ? -3.294 -4.508 -12.304 1.00 90.88 93 ALA A CA 1
ATOM 715 C C . ALA A 1 93 ? -4.659 -5.116 -11.926 1.00 90.88 93 ALA A C 1
ATOM 717 O O . ALA A 1 93 ? -5.547 -4.399 -11.455 1.00 90.88 93 ALA A O 1
ATOM 718 N N . SER A 1 94 ? -4.825 -6.435 -12.081 1.00 92.06 94 SER A N 1
ATOM 719 C CA . SER A 1 94 ? -6.074 -7.138 -11.751 1.00 92.06 94 SER A CA 1
ATOM 720 C C . SER A 1 94 ? -6.410 -7.146 -10.251 1.00 92.06 94 SER A C 1
ATOM 722 O O . SER A 1 94 ? -7.568 -7.344 -9.889 1.00 92.06 94 SER A O 1
ATOM 724 N N . LEU A 1 95 ? -5.437 -6.854 -9.376 1.00 89.38 95 LEU A N 1
ATOM 725 C CA . LEU A 1 95 ? -5.627 -6.793 -7.919 1.00 89.38 95 LEU A CA 1
ATOM 726 C C . LEU A 1 95 ? -6.586 -5.686 -7.471 1.00 89.38 95 LEU A C 1
ATOM 728 O O . LEU A 1 95 ? -7.165 -5.769 -6.388 1.00 89.38 95 LEU A O 1
ATOM 732 N N . THR A 1 96 ? -6.749 -4.633 -8.275 1.00 89.69 96 THR A N 1
ATOM 733 C CA . THR A 1 96 ? -7.654 -3.525 -7.956 1.00 89.69 96 THR A CA 1
ATOM 734 C C . THR A 1 96 ? -8.675 -3.313 -9.068 1.00 89.69 96 THR A C 1
ATOM 736 O O . THR A 1 96 ? -8.479 -2.431 -9.913 1.00 89.69 96 THR A O 1
ATOM 739 N N . PRO A 1 97 ? -9.780 -4.082 -9.080 1.00 84.31 97 PRO A N 1
ATOM 740 C CA . PRO A 1 97 ? -10.836 -3.893 -10.066 1.00 84.31 97 PRO A CA 1
ATOM 741 C C . PRO A 1 97 ? -11.402 -2.474 -9.961 1.00 84.31 97 PRO A C 1
ATOM 743 O O . PRO A 1 97 ? -11.573 -1.945 -8.861 1.00 84.31 97 PRO A O 1
ATOM 746 N N . ASN A 1 98 ? -11.672 -1.834 -11.103 1.00 83.81 98 ASN A N 1
ATOM 747 C CA . ASN A 1 98 ? -12.193 -0.460 -11.169 1.00 83.81 98 ASN A CA 1
ATOM 748 C C . ASN A 1 98 ? -11.376 0.546 -10.333 1.00 83.81 98 ASN A C 1
ATOM 750 O O . ASN A 1 98 ? -11.928 1.415 -9.657 1.00 83.81 98 ASN A O 1
ATOM 754 N N . ASN A 1 99 ? -10.047 0.398 -10.317 1.00 84.00 99 ASN A N 1
ATOM 755 C CA . ASN A 1 99 ? -9.123 1.192 -9.502 1.00 84.00 99 ASN A CA 1
ATOM 756 C C . ASN A 1 99 ? -9.352 1.097 -7.979 1.00 84.00 99 ASN A C 1
ATOM 758 O O . ASN A 1 99 ? -8.722 1.851 -7.232 1.00 84.00 99 ASN A O 1
ATOM 762 N N . GLY A 1 100 ? -10.203 0.183 -7.509 1.00 84.94 100 GLY A N 1
ATOM 763 C CA . GLY A 1 100 ? -10.558 0.032 -6.102 1.00 84.94 100 GLY A CA 1
ATOM 764 C C . GLY A 1 100 ? -11.411 1.170 -5.534 1.00 84.94 100 GLY A C 1
ATOM 765 O O . GLY A 1 100 ? -11.462 1.342 -4.315 1.00 84.94 100 GLY A O 1
ATOM 766 N N . ILE A 1 101 ? -12.038 1.974 -6.395 1.00 90.50 101 ILE A N 1
ATOM 767 C CA . ILE A 1 101 ? -12.860 3.108 -5.970 1.00 90.50 101 ILE A CA 1
ATOM 768 C C . ILE A 1 101 ? -14.297 2.630 -5.765 1.00 90.50 101 ILE A C 1
ATOM 770 O O . ILE A 1 101 ? -14.918 2.070 -6.666 1.00 90.50 101 ILE A O 1
ATOM 774 N N . VAL A 1 102 ? -14.823 2.876 -4.572 1.00 89.81 102 VAL A N 1
ATOM 775 C CA . VAL A 1 102 ? -16.213 2.635 -4.198 1.00 89.81 102 VAL A CA 1
ATOM 776 C C . VAL A 1 102 ? -16.915 3.980 -4.084 1.00 89.81 102 VAL A C 1
ATOM 778 O O . VAL A 1 102 ? -16.391 4.919 -3.487 1.00 89.81 102 VAL A O 1
ATOM 781 N N . TYR A 1 103 ? -18.108 4.074 -4.658 1.00 91.31 103 TYR A N 1
ATOM 782 C CA . TYR A 1 103 ? -18.927 5.278 -4.620 1.00 91.31 103 TYR A CA 1
ATOM 783 C C . TYR A 1 103 ? -19.996 5.129 -3.543 1.00 91.31 103 TYR A C 1
ATOM 785 O O . TYR A 1 103 ? -20.789 4.190 -3.592 1.00 91.31 103 TYR A O 1
ATOM 793 N N . VAL A 1 104 ? -20.013 6.041 -2.570 1.00 88.69 104 VAL A N 1
ATOM 794 C CA . VAL A 1 104 ? -20.915 5.963 -1.410 1.00 88.69 104 VAL A CA 1
ATOM 795 C C . VAL A 1 104 ? -21.809 7.203 -1.348 1.00 88.69 104 VAL A C 1
ATOM 797 O O . VAL A 1 104 ? -21.366 8.316 -1.628 1.00 88.69 104 VAL A O 1
ATOM 800 N N . GLY A 1 105 ? -23.072 7.004 -0.960 1.00 88.62 105 GLY A N 1
ATOM 801 C CA . GLY A 1 105 ? -24.060 8.071 -0.776 1.00 88.62 105 GLY A CA 1
ATOM 802 C C . GLY A 1 105 ? -24.763 8.516 -2.063 1.00 88.62 105 GLY A C 1
ATOM 803 O O . GLY A 1 105 ? -24.470 8.038 -3.158 1.00 88.62 105 GLY A O 1
ATOM 804 N N . ALA A 1 106 ? -25.712 9.447 -1.919 1.00 85.38 106 ALA A N 1
ATOM 805 C CA . ALA A 1 106 ? -26.502 9.978 -3.035 1.00 85.38 106 ALA A CA 1
ATOM 806 C C . ALA A 1 106 ? -25.649 10.778 -4.038 1.00 85.38 106 ALA A C 1
ATOM 808 O O . ALA A 1 106 ? -25.896 10.726 -5.240 1.00 85.38 106 ALA A O 1
ATOM 809 N N . GLU A 1 107 ? -24.608 11.457 -3.552 1.00 89.44 107 GLU A N 1
ATOM 810 C CA . GLU A 1 107 ? -23.686 12.252 -4.374 1.00 89.44 107 GLU A CA 1
ATOM 811 C C . GLU A 1 107 ? -22.591 11.415 -5.054 1.00 89.44 107 GLU A C 1
ATOM 813 O O . GLU A 1 107 ? -21.809 11.952 -5.834 1.00 89.44 107 GLU A O 1
ATOM 818 N N . LYS A 1 108 ? -22.540 10.096 -4.800 1.00 88.44 108 LYS A N 1
ATOM 819 C CA . LYS A 1 108 ? -21.509 9.188 -5.329 1.00 88.44 108 LYS A CA 1
ATOM 820 C C . LYS A 1 108 ? -20.094 9.716 -5.063 1.00 88.44 108 LYS A C 1
ATOM 822 O O . LYS A 1 108 ? -19.279 9.830 -5.977 1.00 88.44 108 LYS A O 1
ATOM 827 N N . SER A 1 109 ? -19.782 10.012 -3.806 1.00 88.81 109 SER A N 1
ATOM 828 C CA . SER A 1 109 ? -18.427 10.422 -3.428 1.00 88.81 109 SER A CA 1
ATOM 829 C C . SER A 1 109 ? -17.452 9.247 -3.599 1.00 88.81 109 SER A C 1
ATOM 831 O O . SER A 1 109 ? -17.761 8.146 -3.129 1.00 88.81 109 SER A O 1
ATOM 833 N N . PRO A 1 110 ? -16.303 9.436 -4.278 1.00 91.62 110 PRO A N 1
ATOM 834 C CA . PRO A 1 110 ? -15.340 8.368 -4.515 1.00 91.62 110 PRO A CA 1
ATOM 835 C C . PRO A 1 110 ? -14.481 8.113 -3.274 1.00 91.62 110 PRO A C 1
ATOM 837 O O . PRO A 1 110 ? -13.798 9.009 -2.781 1.00 91.62 110 PRO A O 1
ATOM 840 N N . TYR A 1 111 ? -14.448 6.865 -2.817 1.00 88.19 111 TYR A N 1
ATOM 841 C CA . TYR A 1 111 ? -13.587 6.408 -1.730 1.00 88.19 111 TYR A CA 1
ATOM 842 C C . TYR A 1 111 ? -12.717 5.248 -2.198 1.00 88.19 111 TYR A C 1
ATOM 844 O O . TYR A 1 111 ? -13.203 4.304 -2.812 1.00 88.19 111 TYR A O 1
ATOM 852 N N . LEU A 1 112 ? -11.423 5.294 -1.889 1.00 87.44 112 LEU A N 1
ATOM 853 C CA . LEU A 1 112 ? -10.519 4.171 -2.121 1.00 87.44 112 LEU A CA 1
ATOM 854 C C . LEU A 1 112 ? -10.491 3.294 -0.871 1.00 87.44 112 LEU A C 1
ATOM 856 O O . LEU A 1 112 ? -10.152 3.772 0.213 1.00 87.44 112 LEU A O 1
ATOM 860 N N . LEU A 1 113 ? -10.817 2.010 -1.023 1.00 87.75 113 LEU A N 1
ATOM 861 C CA . LEU A 1 113 ? -10.706 1.072 0.089 1.00 87.75 113 LEU A CA 1
ATOM 862 C C . LEU A 1 113 ? -9.236 0.922 0.500 1.00 87.75 113 LEU A C 1
ATOM 864 O O . LEU A 1 113 ? -8.356 0.780 -0.355 1.00 87.75 113 LEU A O 1
ATOM 868 N N . SER A 1 114 ? -8.975 0.900 1.808 1.00 85.38 114 SER A N 1
ATOM 869 C CA . SER A 1 114 ? -7.624 0.748 2.364 1.00 85.38 114 SER A CA 1
ATOM 870 C C . SER A 1 114 ? -6.902 -0.479 1.800 1.00 85.38 114 SER A C 1
ATOM 872 O O . SER A 1 114 ? -5.743 -0.374 1.409 1.00 85.38 114 SER A O 1
ATOM 874 N N . LEU A 1 115 ? -7.600 -1.609 1.660 1.00 86.00 115 LEU A N 1
ATOM 875 C CA . LEU A 1 115 ? -7.064 -2.828 1.051 1.00 86.00 115 LEU A CA 1
ATOM 876 C C . LEU A 1 115 ? -6.572 -2.595 -0.388 1.00 86.00 115 LEU A C 1
ATOM 878 O O . LEU A 1 115 ? -5.459 -2.980 -0.735 1.00 86.00 115 LEU A O 1
ATOM 882 N N . PHE A 1 116 ? -7.354 -1.912 -1.227 1.00 91.19 116 PHE A N 1
ATOM 883 C CA . PHE A 1 116 ? -6.949 -1.636 -2.609 1.00 91.19 116 PHE A CA 1
ATOM 884 C C . PHE A 1 116 ? -5.793 -0.637 -2.691 1.00 91.19 116 PHE A C 1
ATOM 886 O O . PHE A 1 116 ? -4.948 -0.743 -3.580 1.00 91.19 116 PHE A O 1
ATOM 893 N N . HIS A 1 117 ? -5.703 0.302 -1.749 1.00 89.75 117 HIS A N 1
ATOM 894 C CA . HIS A 1 117 ? -4.533 1.167 -1.637 1.00 89.75 117 HIS A CA 1
ATOM 895 C C . HIS A 1 117 ? -3.265 0.367 -1.289 1.00 89.75 117 HIS A C 1
ATOM 897 O O . HIS A 1 117 ? -2.223 0.586 -1.906 1.00 89.75 117 HIS A O 1
ATOM 903 N N . GLN A 1 118 ? -3.355 -0.594 -0.357 1.00 89.50 118 GLN A N 1
ATOM 904 C CA . GLN A 1 118 ? -2.239 -1.484 -0.007 1.00 89.50 118 GLN A CA 1
ATOM 905 C C . GLN A 1 118 ? -1.754 -2.284 -1.224 1.00 89.50 118 GLN A C 1
ATOM 907 O O . GLN A 1 118 ? -0.558 -2.296 -1.508 1.00 89.50 118 GLN A O 1
ATOM 912 N N . LEU A 1 119 ? -2.674 -2.899 -1.976 1.00 91.25 119 LEU A N 1
ATOM 913 C CA . LEU A 1 119 ? -2.340 -3.699 -3.162 1.00 91.25 119 LEU A CA 1
ATOM 914 C C . LEU A 1 119 ? -1.675 -2.859 -4.263 1.00 91.25 119 LEU A C 1
ATOM 916 O O . LEU A 1 119 ? -0.689 -3.286 -4.860 1.00 91.25 119 LEU A O 1
ATOM 920 N N . LYS A 1 120 ? -2.141 -1.623 -4.479 1.00 91.25 120 LYS A N 1
ATOM 921 C CA . LYS A 1 120 ? -1.488 -0.676 -5.399 1.00 91.25 120 LYS A CA 1
ATOM 922 C C . LYS A 1 120 ? -0.086 -0.286 -4.948 1.00 91.25 120 LYS A C 1
ATOM 924 O O . LYS A 1 120 ? 0.829 -0.247 -5.765 1.00 91.25 120 LYS A O 1
ATOM 929 N N . CYS A 1 121 ? 0.092 -0.011 -3.656 1.00 92.00 121 CYS A N 1
ATOM 930 C CA . CYS A 1 121 ? 1.405 0.298 -3.093 1.00 92.00 121 CYS A CA 1
ATOM 931 C C . CYS A 1 121 ? 2.397 -0.857 -3.286 1.00 92.00 121 CYS A C 1
ATOM 933 O O . CYS A 1 121 ? 3.572 -0.603 -3.548 1.00 92.00 121 CYS A O 1
ATOM 935 N N . LEU A 1 122 ? 1.935 -2.110 -3.206 1.00 91.69 122 LEU A N 1
ATOM 936 C CA . LEU A 1 122 ? 2.766 -3.282 -3.492 1.00 91.69 122 LEU A CA 1
ATOM 937 C C . LEU A 1 122 ? 3.228 -3.322 -4.957 1.00 91.69 122 LEU A C 1
ATOM 939 O O . LEU A 1 122 ? 4.421 -3.511 -5.196 1.00 91.69 122 LEU A O 1
ATOM 943 N N . ASP A 1 123 ? 2.340 -3.065 -5.927 1.00 91.81 123 ASP A N 1
ATOM 944 C CA . ASP A 1 123 ? 2.737 -2.994 -7.345 1.00 91.81 123 ASP A CA 1
ATOM 945 C C . ASP A 1 123 ? 3.743 -1.857 -7.603 1.00 91.81 123 ASP A C 1
ATOM 947 O O . ASP A 1 123 ? 4.731 -2.030 -8.316 1.00 91.81 123 ASP A O 1
ATOM 951 N N . ILE A 1 124 ? 3.556 -0.699 -6.965 1.00 91.75 124 ILE A N 1
ATOM 952 C CA . ILE A 1 124 ? 4.500 0.422 -7.070 1.00 91.75 124 ILE A CA 1
ATOM 953 C C . ILE A 1 124 ? 5.879 0.038 -6.520 1.00 91.75 124 ILE A C 1
ATOM 955 O O . ILE A 1 124 ? 6.894 0.339 -7.144 1.00 91.75 124 ILE A O 1
ATOM 959 N N . ILE A 1 125 ? 5.939 -0.639 -5.371 1.00 91.00 125 ILE A N 1
ATOM 960 C CA . ILE A 1 125 ? 7.209 -1.083 -4.778 1.00 91.00 125 ILE A CA 1
ATOM 961 C C . ILE A 1 125 ? 7.897 -2.118 -5.668 1.00 91.00 125 ILE A C 1
ATOM 963 O O . ILE A 1 125 ? 9.114 -2.049 -5.842 1.00 91.00 125 ILE A O 1
ATOM 967 N N . ARG A 1 126 ? 7.140 -3.035 -6.283 1.00 91.50 126 ARG A N 1
ATOM 968 C CA . ARG A 1 126 ? 7.675 -3.963 -7.287 1.00 91.50 126 ARG A CA 1
ATOM 969 C C . ARG A 1 126 ? 8.312 -3.200 -8.445 1.00 91.50 126 ARG A C 1
ATOM 971 O O . ARG A 1 126 ? 9.476 -3.443 -8.757 1.00 91.50 126 ARG A O 1
ATOM 978 N N . ARG A 1 127 ? 7.589 -2.253 -9.054 1.00 90.81 127 ARG A N 1
ATOM 979 C CA . ARG A 1 127 ? 8.105 -1.432 -10.165 1.00 90.81 127 ARG A CA 1
ATOM 980 C C . ARG A 1 127 ? 9.337 -0.631 -9.755 1.00 90.81 127 ARG A C 1
ATOM 982 O O . ARG A 1 127 ? 10.314 -0.622 -10.493 1.00 90.81 127 ARG A O 1
ATOM 989 N N . MET A 1 128 ? 9.336 -0.044 -8.557 1.00 89.88 128 MET A N 1
ATOM 990 C CA . MET A 1 128 ? 10.502 0.631 -7.980 1.00 89.88 128 MET A CA 1
ATOM 991 C C . MET A 1 128 ? 11.699 -0.326 -7.869 1.00 89.88 128 MET A C 1
ATOM 993 O O . MET A 1 128 ? 12.808 0.035 -8.245 1.00 89.88 128 MET A O 1
ATOM 997 N N . HIS A 1 129 ? 11.494 -1.561 -7.404 1.00 87.38 129 HIS A N 1
ATOM 998 C CA . HIS A 1 129 ? 12.567 -2.552 -7.301 1.00 87.38 129 HIS A CA 1
ATOM 999 C C . HIS A 1 129 ? 13.156 -2.930 -8.671 1.00 87.38 129 HIS A C 1
ATOM 1001 O O . HIS A 1 129 ? 14.368 -3.116 -8.798 1.00 87.38 129 HIS A O 1
ATOM 1007 N N . LEU A 1 130 ? 12.324 -2.999 -9.713 1.00 87.94 130 LEU A N 1
ATOM 1008 C CA . LEU A 1 130 ? 12.793 -3.182 -11.088 1.00 87.94 130 LEU A CA 1
ATOM 1009 C C . LEU A 1 130 ? 13.530 -1.940 -11.612 1.00 87.94 130 LEU A C 1
ATOM 1011 O O . LEU A 1 130 ? 14.579 -2.079 -12.237 1.00 87.94 130 LEU A O 1
ATOM 1015 N N . ALA A 1 131 ? 13.031 -0.742 -11.300 1.00 85.50 131 ALA A N 1
ATOM 1016 C CA . ALA A 1 131 ? 13.613 0.536 -11.707 1.00 85.50 131 ALA A CA 1
ATOM 1017 C C . ALA A 1 131 ? 15.007 0.781 -11.097 1.00 85.50 131 ALA A C 1
ATOM 1019 O O . ALA A 1 131 ? 15.892 1.324 -11.758 1.00 85.50 131 ALA A O 1
ATOM 1020 N N . VAL A 1 132 ? 15.255 0.293 -9.874 1.00 77.25 132 VAL A N 1
ATOM 1021 C CA . VAL A 1 132 ? 16.592 0.314 -9.250 1.00 77.25 132 VAL A CA 1
ATOM 1022 C C . VAL A 1 132 ? 17.613 -0.438 -10.109 1.00 77.25 132 VAL A C 1
ATOM 1024 O O . VAL A 1 132 ? 18.739 0.033 -10.271 1.00 77.25 132 VAL A O 1
ATOM 1027 N N . LYS A 1 133 ? 17.229 -1.568 -10.723 1.00 74.88 133 LYS A N 1
ATOM 1028 C CA . LYS A 1 133 ? 18.119 -2.304 -11.639 1.00 74.88 133 LYS A CA 1
ATOM 1029 C C . LYS A 1 133 ? 18.435 -1.496 -12.901 1.00 74.88 133 LYS A C 1
ATOM 1031 O O . LYS A 1 133 ? 19.541 -1.610 -13.422 1.00 74.88 133 LYS A O 1
ATOM 1036 N N . SER A 1 134 ? 17.502 -0.667 -13.367 1.00 76.94 134 SER A N 1
ATOM 1037 C CA . SER A 1 134 ? 17.679 0.199 -14.539 1.00 76.94 134 SER A CA 1
ATOM 1038 C C . SER A 1 134 ? 18.221 1.600 -14.219 1.00 76.94 134 SER A C 1
ATOM 1040 O O . SER A 1 134 ? 18.358 2.400 -15.141 1.00 76.94 134 SER A O 1
ATOM 1042 N N . LYS A 1 135 ? 18.558 1.903 -12.952 1.00 78.19 135 LYS A N 1
ATOM 1043 C CA . LYS A 1 135 ? 18.976 3.239 -12.468 1.00 78.19 135 LYS A CA 1
ATOM 1044 C C . LYS A 1 135 ? 17.950 4.351 -12.747 1.00 78.19 135 LYS A C 1
ATOM 1046 O O . LYS A 1 135 ? 18.324 5.508 -12.934 1.00 78.19 135 LYS A O 1
ATOM 1051 N N . ASP A 1 136 ? 16.666 4.002 -12.781 1.00 77.56 136 ASP A N 1
ATOM 1052 C CA . ASP A 1 136 ? 15.578 4.971 -12.907 1.00 77.56 136 ASP A CA 1
ATOM 1053 C C . ASP A 1 136 ? 15.067 5.383 -11.516 1.00 77.56 136 ASP A C 1
ATOM 1055 O O . ASP A 1 136 ? 14.658 4.546 -10.712 1.00 77.56 136 ASP A O 1
ATOM 1059 N N . HIS A 1 137 ? 15.096 6.690 -11.245 1.00 78.00 137 HIS A N 1
ATOM 1060 C CA . HIS A 1 137 ? 14.714 7.309 -9.970 1.00 78.00 137 HIS A CA 1
ATOM 1061 C C . HIS A 1 137 ? 13.280 7.861 -9.960 1.00 78.00 137 HIS A C 1
ATOM 1063 O O . HIS A 1 137 ? 12.860 8.491 -8.985 1.00 78.00 137 HIS A O 1
ATOM 1069 N N . SER A 1 138 ? 12.505 7.634 -11.024 1.00 77.50 138 SER A N 1
ATOM 1070 C CA . SER A 1 138 ? 11.127 8.127 -11.168 1.00 77.50 138 SER A CA 1
ATOM 1071 C C . SER A 1 138 ? 10.194 7.727 -10.009 1.00 77.50 138 SER A C 1
ATOM 1073 O O . SER A 1 138 ? 9.224 8.431 -9.717 1.00 77.50 138 SER A O 1
ATOM 1075 N N . TYR A 1 139 ? 10.518 6.652 -9.285 1.00 78.06 139 TYR A N 1
ATOM 1076 C CA . TYR A 1 139 ? 9.708 6.110 -8.193 1.00 78.06 139 TYR A CA 1
ATOM 1077 C C . TYR A 1 139 ? 10.174 6.498 -6.780 1.00 78.06 139 TYR A C 1
ATOM 1079 O O . TYR A 1 139 ? 9.536 6.079 -5.821 1.00 78.06 139 TYR A O 1
ATOM 1087 N N . ASP A 1 140 ? 11.218 7.309 -6.583 1.00 82.50 140 ASP A N 1
ATOM 1088 C CA . ASP A 1 140 ? 11.811 7.497 -5.242 1.00 82.50 140 ASP A CA 1
ATOM 1089 C C . ASP A 1 140 ? 10.863 8.162 -4.224 1.00 82.50 140 ASP A C 1
ATOM 1091 O O . ASP A 1 140 ? 10.789 7.773 -3.054 1.00 82.50 140 ASP A O 1
ATOM 1095 N N . ALA A 1 141 ? 10.113 9.191 -4.625 1.00 87.56 141 ALA A N 1
ATOM 1096 C CA . ALA A 1 141 ? 9.156 9.851 -3.730 1.00 87.56 141 ALA A CA 1
ATOM 1097 C C . ALA A 1 141 ? 7.928 8.970 -3.453 1.00 87.56 141 ALA A C 1
ATOM 1099 O O . ALA A 1 141 ? 7.537 8.789 -2.297 1.00 87.56 141 ALA A O 1
ATOM 1100 N N . LEU A 1 142 ? 7.358 8.384 -4.507 1.00 89.81 142 LEU A N 1
ATOM 1101 C CA . LEU A 1 142 ? 6.166 7.546 -4.412 1.00 89.81 142 LEU A CA 1
ATOM 1102 C C . LEU A 1 142 ? 6.458 6.219 -3.699 1.00 89.81 142 LEU A C 1
ATOM 1104 O O . LEU A 1 142 ? 5.682 5.783 -2.856 1.00 89.81 142 LEU A O 1
ATOM 1108 N N . GLY A 1 143 ? 7.608 5.612 -3.969 1.00 90.12 143 GLY A N 1
ATOM 1109 C CA . GLY A 1 143 ? 8.088 4.404 -3.312 1.00 90.12 143 GLY A CA 1
ATOM 1110 C C . GLY A 1 143 ? 8.298 4.615 -1.816 1.00 90.12 143 GLY A C 1
ATOM 1111 O O . GLY A 1 143 ? 7.833 3.806 -1.018 1.00 90.12 143 GLY A O 1
ATOM 1112 N N . ARG A 1 144 ? 8.886 5.748 -1.399 1.00 89.69 144 ARG A N 1
ATOM 1113 C CA . ARG A 1 144 ? 8.974 6.114 0.029 1.00 89.69 144 ARG A CA 1
ATOM 1114 C C . ARG A 1 144 ? 7.601 6.257 0.678 1.00 89.69 144 ARG A C 1
ATOM 1116 O O . ARG A 1 144 ? 7.411 5.762 1.787 1.00 89.69 144 ARG A O 1
ATOM 1123 N N . HIS A 1 145 ? 6.648 6.896 -0.002 1.00 91.00 145 HIS A N 1
ATOM 1124 C CA . HIS A 1 145 ? 5.265 6.969 0.471 1.00 91.00 145 HIS A CA 1
ATOM 1125 C C . HIS A 1 145 ? 4.669 5.567 0.663 1.00 91.00 145 HIS A C 1
ATOM 1127 O O . HIS A 1 145 ? 4.194 5.260 1.754 1.00 91.00 145 HIS A O 1
ATOM 1133 N N . CYS A 1 146 ? 4.780 4.697 -0.343 1.00 92.19 146 CYS A N 1
ATOM 1134 C CA . CYS A 1 146 ? 4.252 3.332 -0.306 1.00 92.19 146 CYS A CA 1
ATOM 1135 C C . CYS A 1 146 ? 4.906 2.487 0.799 1.00 92.19 146 CYS A C 1
ATOM 1137 O O . CYS A 1 146 ? 4.217 1.782 1.531 1.00 92.19 146 CYS A O 1
ATOM 1139 N N . LEU A 1 147 ? 6.227 2.590 0.975 1.00 90.12 147 LEU A N 1
ATOM 1140 C CA . LEU A 1 147 ? 6.958 1.891 2.036 1.00 90.12 147 LEU A CA 1
ATOM 1141 C C . LEU A 1 147 ? 6.530 2.362 3.428 1.00 90.12 147 LEU A C 1
ATOM 1143 O O . LEU A 1 147 ? 6.367 1.548 4.335 1.00 90.12 147 LEU A O 1
ATOM 1147 N N . ASN A 1 148 ? 6.330 3.667 3.609 1.00 89.00 148 ASN A N 1
ATOM 1148 C CA . ASN A 1 148 ? 5.831 4.211 4.871 1.00 89.00 148 ASN A CA 1
ATOM 1149 C C . ASN A 1 148 ? 4.381 3.793 5.132 1.00 89.00 148 ASN A C 1
ATOM 1151 O O . ASN A 1 148 ? 4.037 3.459 6.264 1.00 89.00 148 ASN A O 1
ATOM 1155 N N . TYR A 1 149 ? 3.554 3.752 4.089 1.00 87.19 149 TYR A N 1
ATOM 1156 C CA . TYR A 1 149 ? 2.179 3.287 4.186 1.00 87.19 149 TYR A CA 1
ATOM 1157 C C . TYR A 1 149 ? 2.102 1.804 4.582 1.00 87.19 149 TYR A C 1
ATOM 1159 O O . TYR A 1 149 ? 1.397 1.462 5.530 1.00 87.19 149 TYR A O 1
ATOM 1167 N N . LEU A 1 150 ? 2.876 0.924 3.933 1.00 82.81 150 LEU A N 1
ATOM 1168 C CA . LEU A 1 150 ? 2.906 -0.503 4.276 1.00 82.81 150 LEU A CA 1
ATOM 1169 C C . LEU A 1 150 ? 3.380 -0.752 5.707 1.00 82.81 150 LEU A C 1
ATOM 1171 O O . LEU A 1 150 ? 2.797 -1.588 6.392 1.00 82.81 150 LEU A O 1
ATOM 1175 N N . ARG A 1 151 ? 4.380 0.003 6.186 1.00 82.12 151 ARG A N 1
ATOM 1176 C CA . ARG A 1 151 ? 4.823 -0.065 7.588 1.00 82.12 151 ARG A CA 1
ATOM 1177 C C . ARG A 1 151 ? 3.685 0.227 8.555 1.00 82.12 151 ARG A C 1
ATOM 1179 O O . ARG A 1 151 ? 3.529 -0.490 9.533 1.00 82.12 151 ARG A O 1
ATOM 1186 N N . PHE A 1 152 ? 2.904 1.270 8.287 1.00 73.56 152 PHE A N 1
ATOM 1187 C CA . PHE A 1 152 ? 1.808 1.662 9.165 1.00 73.56 152 PHE A CA 1
ATOM 1188 C C . PHE A 1 152 ? 0.683 0.619 9.168 1.00 73.56 152 PHE A C 1
ATOM 1190 O O . PHE A 1 152 ? 0.203 0.223 10.227 1.00 73.56 152 PHE A O 1
ATOM 1197 N N . VAL A 1 153 ? 0.295 0.135 7.987 1.00 71.81 153 VAL A N 1
ATOM 1198 C CA . VAL A 1 153 ? -0.907 -0.693 7.853 1.00 71.81 153 VAL A CA 1
ATOM 1199 C C . VAL A 1 153 ? -0.662 -2.177 8.144 1.00 71.81 153 VAL A C 1
ATOM 1201 O O . VAL A 1 153 ? -1.475 -2.790 8.831 1.00 71.81 153 VAL A O 1
ATOM 1204 N N . GLN A 1 154 ? 0.459 -2.766 7.709 1.00 65.12 154 GLN A N 1
ATOM 1205 C CA . GLN A 1 154 ? 0.759 -4.171 8.035 1.00 65.12 154 GLN A CA 1
ATOM 1206 C C . GLN A 1 154 ? 1.077 -4.363 9.521 1.00 65.12 154 GLN A C 1
ATOM 1208 O O . GLN A 1 154 ? 0.663 -5.363 10.107 1.00 65.12 154 GLN A O 1
ATOM 1213 N N . ALA A 1 155 ? 1.760 -3.399 10.151 1.00 61.50 155 ALA A N 1
ATOM 1214 C CA . ALA A 1 155 ? 2.073 -3.488 11.574 1.00 61.50 155 ALA A CA 1
ATOM 1215 C C . ALA A 1 155 ? 0.810 -3.496 12.450 1.00 61.50 155 ALA A C 1
ATOM 1217 O O . ALA A 1 155 ? 0.797 -4.202 13.450 1.00 61.50 155 ALA A O 1
ATOM 1218 N N . HIS A 1 156 ? -0.248 -2.767 12.068 1.00 59.81 156 HIS A N 1
ATOM 1219 C CA . HIS A 1 156 ? -1.510 -2.752 12.820 1.00 59.81 156 HIS A CA 1
ATOM 1220 C C . HIS A 1 156 ? -2.329 -4.046 12.676 1.00 59.81 156 HIS A C 1
ATOM 1222 O O . HIS A 1 156 ? -2.997 -4.435 13.628 1.00 59.81 156 HIS A O 1
ATOM 1228 N N . CYS A 1 157 ? -2.268 -4.745 11.535 1.00 57.38 157 CYS A N 1
ATOM 1229 C CA . CYS A 1 157 ? -2.958 -6.036 11.385 1.00 57.38 157 CYS A CA 1
ATOM 1230 C C . CYS A 1 157 ? -2.219 -7.196 12.072 1.00 57.38 157 CYS A C 1
ATOM 1232 O O . CYS A 1 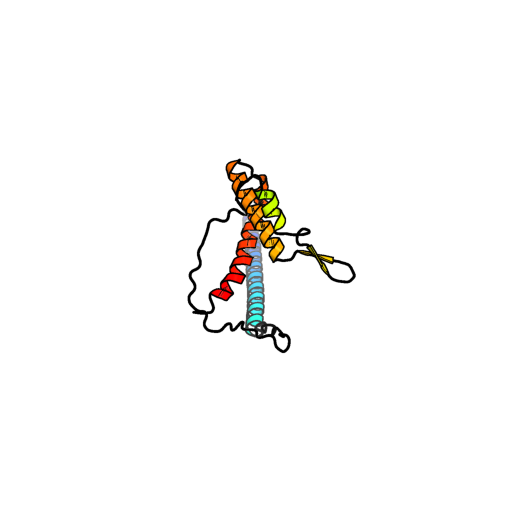157 ? -2.856 -8.098 12.604 1.00 57.38 157 CYS A O 1
ATOM 1234 N N . LEU A 1 158 ? -0.880 -7.204 12.076 1.00 55.09 158 LEU A N 1
ATOM 1235 C CA . LEU A 1 158 ? -0.118 -8.290 12.709 1.00 55.09 158 LEU A CA 1
ATOM 1236 C C . LEU A 1 158 ? -0.161 -8.235 14.242 1.00 55.09 158 LEU A C 1
ATOM 1238 O O . LEU A 1 158 ? -0.049 -9.280 14.884 1.00 55.09 158 LEU A O 1
ATOM 1242 N N . THR A 1 159 ? -0.375 -7.059 14.841 1.00 50.31 159 THR A N 1
ATOM 1243 C CA . THR A 1 159 ? -0.553 -6.932 16.296 1.00 50.31 159 THR A CA 1
ATOM 1244 C C . THR A 1 159 ? -1.766 -7.693 16.836 1.00 50.31 159 THR A C 1
ATOM 1246 O O . THR A 1 159 ? -1.700 -8.143 17.977 1.00 50.31 159 THR A O 1
ATOM 1249 N N . ASP A 1 160 ? -2.797 -7.953 16.024 1.00 51.75 160 ASP A N 1
ATOM 1250 C CA . ASP A 1 160 ? -3.933 -8.799 16.435 1.00 51.75 160 ASP A CA 1
ATOM 1251 C C . ASP A 1 160 ? -3.569 -10.291 16.517 1.00 51.75 160 ASP A C 1
ATOM 1253 O O . ASP A 1 160 ? -4.181 -11.039 17.273 1.00 51.75 160 ASP A O 1
ATOM 1257 N N . THR A 1 161 ? -2.531 -10.741 15.803 1.00 51.34 161 THR A N 1
ATOM 1258 C CA . THR A 1 161 ? -2.080 -12.148 15.855 1.00 51.34 161 THR A CA 1
ATOM 1259 C C . THR A 1 161 ? -1.092 -12.432 16.989 1.00 51.34 161 THR A C 1
ATOM 1261 O O . THR A 1 161 ? -0.853 -13.590 17.325 1.00 51.34 161 THR A O 1
ATOM 1264 N N . ALA A 1 162 ? -0.508 -11.393 17.598 1.00 50.78 162 ALA A N 1
ATOM 1265 C CA . ALA A 1 162 ? 0.448 -11.531 18.698 1.00 50.78 162 ALA A CA 1
ATOM 1266 C C . ALA A 1 162 ? -0.214 -11.519 20.089 1.00 50.78 162 ALA A C 1
ATOM 1268 O O . ALA A 1 162 ? 0.440 -11.862 21.072 1.00 50.78 162 ALA A O 1
ATOM 1269 N N . MET A 1 163 ? -1.501 -11.166 20.183 1.00 38.38 163 MET A N 1
ATOM 1270 C CA . MET A 1 163 ? -2.255 -11.106 21.441 1.00 38.38 163 MET A CA 1
ATOM 1271 C C . MET A 1 163 ? -2.936 -12.445 21.789 1.00 38.38 163 MET A C 1
ATOM 1273 O O . MET A 1 163 ? -4.071 -12.473 22.257 1.00 38.38 163 MET A O 1
ATOM 1277 N N . SER A 1 164 ? -2.253 -13.568 21.542 1.00 39.59 164 SER A N 1
ATOM 1278 C CA . SER A 1 164 ? -2.723 -14.911 21.919 1.00 39.59 164 SER A CA 1
ATOM 1279 C C . SER A 1 164 ? -1.610 -15.833 22.448 1.00 39.59 164 SER A C 1
ATOM 1281 O O . SER A 1 164 ? -1.699 -17.053 22.290 1.00 39.59 164 SER A O 1
ATOM 1283 N N . ARG A 1 165 ? -0.546 -15.280 23.042 1.00 37.06 165 ARG A N 1
ATOM 1284 C CA . ARG A 1 165 ? 0.412 -16.062 23.842 1.00 37.06 165 ARG A CA 1
ATOM 1285 C C . ARG A 1 165 ? 0.292 -15.735 25.316 1.00 37.06 165 ARG A C 1
ATOM 1287 O O . ARG A 1 165 ? 0.158 -14.532 25.625 1.00 37.06 165 ARG A O 1
#

pLDDT: mean 78.18, std 14.02, range [37.06, 94.19]

Sequence (165 aa):
MPASVDRVRLQSTTARFINGFVLCSFGLVIVLALIQTTINLGRYLHPATPRAVQLYPGTSPVWDIGALPLVQMSVEDTVNYQLNDSLADAQWASLTPNNGIVYVGAEKSP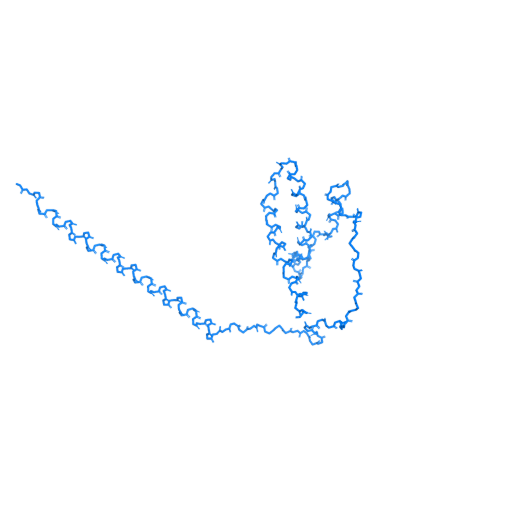YLLSLFHQLKCLDIIRRMHLAVKSKDHSYDALGRHCLNYLRFVQAHCLTDTAMSR

Organism: NCBI:txid2126181